Protein AF-A0A147BQL6-F1 (afdb_monomer_lite)

Secondary structure (DSSP, 8-state):
--------------------PPPPHHHHHHHHHHHHHHHHHHT-HHHHHHHHHHHHHHHHHHHTTS----GGGGG---

Structure (mmCIF, N/CA/C/O backbone):
data_AF-A0A147BQL6-F1
#
_entry.id   AF-A0A147BQL6-F1
#
loop_
_atom_site.group_PDB
_atom_site.id
_atom_site.type_symbol
_atom_site.label_atom_id
_atom_site.label_alt_id
_atom_site.label_comp_id
_atom_site.label_asym_id
_atom_site.label_entity_id
_atom_site.label_seq_id
_atom_site.pdbx_PDB_ins_code
_atom_site.Cartn_x
_atom_site.Cartn_y
_atom_site.Cartn_z
_atom_site.occupancy
_atom_site.B_iso_or_equiv
_atom_site.auth_seq_id
_atom_site.auth_comp_id
_atom_site.auth_asym_id
_atom_site.auth_atom_id
_atom_site.pdbx_PDB_model_num
ATOM 1 N N . ASP A 1 1 ? 44.852 16.585 41.202 1.00 44.56 1 ASP A N 1
ATOM 2 C CA . ASP A 1 1 ? 45.304 16.084 39.897 1.00 44.56 1 ASP A CA 1
ATOM 3 C C . ASP A 1 1 ? 44.982 14.601 39.815 1.00 44.56 1 ASP A C 1
ATOM 5 O O . ASP A 1 1 ? 45.659 13.806 40.454 1.00 44.56 1 ASP A O 1
ATOM 9 N N . VAL A 1 2 ? 43.877 14.235 39.158 1.00 45.22 2 VAL A N 1
ATOM 10 C CA . VAL A 1 2 ? 43.602 12.836 38.807 1.00 45.22 2 VAL A CA 1
ATOM 11 C C . VAL A 1 2 ? 43.692 12.762 37.290 1.00 45.22 2 VAL A C 1
ATOM 13 O O . VAL A 1 2 ? 42.899 13.358 36.565 1.00 45.22 2 VAL A O 1
ATOM 16 N N . ARG A 1 3 ? 44.764 12.129 36.824 1.00 54.09 3 ARG A N 1
ATOM 17 C CA . ARG A 1 3 ? 45.078 11.907 35.417 1.00 54.09 3 ARG A CA 1
ATOM 18 C C . ARG A 1 3 ? 44.947 10.413 35.177 1.00 54.09 3 ARG A C 1
ATOM 20 O O . ARG A 1 3 ? 45.637 9.640 35.834 1.00 54.09 3 ARG A O 1
ATOM 27 N N . GLY A 1 4 ? 44.084 10.021 34.249 1.00 45.72 4 GLY A N 1
ATOM 28 C CA . GLY A 1 4 ? 43.915 8.617 33.887 1.00 45.72 4 GLY A CA 1
ATOM 29 C C . GLY A 1 4 ? 42.784 8.396 32.898 1.00 45.72 4 GLY A C 1
ATOM 30 O O . GLY A 1 4 ? 41.741 7.881 33.267 1.00 45.72 4 GLY A O 1
ATOM 31 N N . ASN A 1 5 ? 43.009 8.831 31.660 1.00 54.28 5 ASN A N 1
ATOM 32 C CA . ASN A 1 5 ? 42.231 8.483 30.476 1.00 54.28 5 ASN A CA 1
ATOM 33 C C . ASN A 1 5 ? 42.257 6.954 30.286 1.00 54.28 5 ASN A C 1
ATOM 35 O O . ASN A 1 5 ? 43.339 6.414 30.058 1.00 54.28 5 ASN A O 1
ATOM 39 N N . SER A 1 6 ? 41.102 6.294 30.295 1.00 53.50 6 SER A N 1
ATOM 40 C CA . SER A 1 6 ? 40.933 4.980 29.670 1.00 53.50 6 SER A CA 1
ATOM 41 C C . SER A 1 6 ? 39.675 5.044 28.823 1.00 53.50 6 SER A C 1
ATOM 43 O O . SER A 1 6 ? 38.558 5.119 29.319 1.00 53.50 6 SER A O 1
ATOM 45 N N . GLN A 1 7 ? 39.925 5.153 27.528 1.00 57.25 7 GLN A N 1
ATOM 46 C CA . GLN A 1 7 ? 38.969 5.077 26.444 1.00 57.25 7 GLN A CA 1
ATOM 47 C C . GLN A 1 7 ? 38.472 3.629 26.417 1.00 57.25 7 GLN A C 1
ATOM 49 O O . GLN A 1 7 ? 39.132 2.775 25.828 1.00 57.25 7 GLN A O 1
ATOM 54 N N . ASP A 1 8 ? 37.389 3.341 27.143 1.00 56.84 8 ASP A N 1
ATOM 55 C CA . ASP A 1 8 ? 36.711 2.055 27.014 1.00 56.84 8 ASP A CA 1
ATOM 56 C C . ASP A 1 8 ? 36.161 1.978 25.597 1.00 56.84 8 ASP A C 1
ATOM 58 O O . ASP A 1 8 ? 35.474 2.885 25.119 1.00 56.84 8 ASP A O 1
ATOM 62 N N . GLY A 1 9 ? 36.629 0.943 24.905 1.00 52.41 9 GLY A N 1
ATOM 63 C CA . GLY A 1 9 ? 36.405 0.723 23.496 1.00 52.41 9 GLY A CA 1
ATOM 64 C C . GLY A 1 9 ? 34.923 0.775 23.189 1.00 52.41 9 GLY A C 1
ATOM 65 O O . GLY A 1 9 ? 34.116 0.102 23.826 1.00 52.41 9 GLY A O 1
ATOM 66 N N . ASP A 1 10 ? 34.606 1.579 22.186 1.00 53.44 10 ASP A N 1
ATOM 67 C CA . ASP A 1 10 ? 33.411 1.408 21.387 1.00 53.44 10 ASP A CA 1
ATOM 68 C C . ASP A 1 10 ? 33.527 0.044 20.693 1.00 53.44 10 ASP A C 1
ATOM 70 O O . ASP A 1 10 ? 33.984 -0.068 19.557 1.00 53.44 10 ASP A O 1
ATOM 74 N N . ASP A 1 11 ? 33.192 -1.011 21.436 1.00 57.22 11 ASP A N 1
ATOM 75 C CA . ASP A 1 11 ? 32.816 -2.320 20.912 1.00 57.22 11 ASP A CA 1
ATOM 76 C C . ASP A 1 11 ? 31.397 -2.176 20.352 1.00 57.22 11 ASP A C 1
ATOM 78 O O . ASP A 1 11 ? 30.435 -2.788 20.811 1.00 57.22 11 ASP A O 1
ATOM 82 N N . SER A 1 12 ? 31.252 -1.250 19.401 1.00 62.12 12 SER A N 1
ATOM 83 C CA . SER A 1 12 ? 30.142 -1.268 18.472 1.00 62.12 12 SER A CA 1
ATOM 84 C C . SER A 1 12 ? 30.365 -2.524 17.644 1.00 62.12 12 SER A C 1
ATOM 86 O O . SER A 1 12 ? 31.053 -2.487 16.617 1.00 62.12 12 SER A O 1
ATOM 88 N N . GLU A 1 13 ? 29.839 -3.656 18.128 1.00 63.69 13 GLU A N 1
ATOM 89 C CA . GLU A 1 13 ? 29.582 -4.806 17.271 1.00 63.69 13 GLU A CA 1
ATOM 90 C C . GLU A 1 13 ? 28.999 -4.257 15.965 1.00 63.69 13 GLU A C 1
ATOM 92 O O . GLU A 1 13 ? 28.181 -3.328 16.010 1.00 63.69 13 GLU A O 1
ATOM 97 N N . PRO A 1 14 ? 29.463 -4.726 14.795 1.00 58.59 14 PRO A N 1
ATOM 98 C CA . PRO A 1 14 ? 28.868 -4.285 13.551 1.00 58.59 14 PRO A CA 1
ATOM 99 C C . PRO A 1 14 ? 27.386 -4.611 13.668 1.00 58.59 14 PRO A C 1
ATOM 101 O O . PRO A 1 14 ? 27.063 -5.793 13.753 1.00 58.59 14 PRO A O 1
ATOM 104 N N . ASP A 1 15 ? 26.549 -3.564 13.736 1.00 62.56 15 ASP A N 1
ATOM 105 C CA . ASP A 1 15 ? 25.088 -3.642 13.723 1.00 62.56 15 ASP A CA 1
ATOM 106 C C . ASP A 1 15 ? 24.772 -4.752 12.733 1.00 62.56 15 ASP A C 1
ATOM 108 O O . ASP A 1 15 ? 25.119 -4.618 11.548 1.00 62.56 15 ASP A O 1
ATOM 112 N N . GLU A 1 16 ? 24.321 -5.905 13.246 1.00 62.34 16 GLU A N 1
ATOM 113 C CA . GLU A 1 16 ? 24.048 -7.067 12.416 1.00 62.34 16 GLU A CA 1
ATOM 114 C C . GLU A 1 16 ? 23.171 -6.509 11.313 1.00 62.34 16 GLU A C 1
ATOM 116 O O . GLU A 1 16 ? 22.107 -5.966 11.610 1.00 62.34 16 GLU A O 1
ATOM 121 N N . GLN A 1 17 ? 23.682 -6.478 10.076 1.00 62.88 17 GLN A N 1
ATOM 122 C CA . GLN A 1 17 ? 22.923 -5.931 8.964 1.00 62.88 17 GLN A CA 1
ATOM 123 C C . GLN A 1 17 ? 21.669 -6.775 8.932 1.00 62.88 17 GLN A C 1
ATOM 125 O O . GLN A 1 17 ? 21.747 -7.927 8.495 1.00 62.88 17 GLN A O 1
ATOM 130 N N . ASP A 1 18 ? 20.581 -6.223 9.478 1.00 63.81 18 ASP A N 1
ATOM 131 C CA . ASP A 1 18 ? 19.299 -6.884 9.572 1.00 63.81 18 ASP A CA 1
ATOM 132 C C . ASP A 1 18 ? 18.962 -7.201 8.134 1.00 63.81 18 ASP A C 1
ATOM 134 O O . ASP A 1 18 ? 18.635 -6.332 7.318 1.00 63.81 18 ASP A O 1
ATOM 138 N N . THR A 1 19 ? 19.232 -8.449 7.779 1.00 65.00 19 THR A N 1
ATOM 139 C CA . THR A 1 19 ? 19.148 -8.946 6.420 1.00 65.00 19 THR A CA 1
ATOM 140 C C . THR A 1 19 ? 17.686 -9.298 6.261 1.00 65.00 19 THR A C 1
ATOM 142 O O . THR A 1 19 ? 17.306 -10.449 6.095 1.00 65.00 19 THR A O 1
ATOM 145 N N . CYS A 1 20 ? 16.845 -8.276 6.423 1.00 75.50 20 CYS A N 1
ATOM 146 C CA . CYS A 1 20 ? 15.424 -8.384 6.250 1.00 75.50 20 CYS A CA 1
ATOM 147 C C . CYS A 1 20 ? 15.214 -8.651 4.766 1.00 75.50 20 CYS A C 1
ATOM 149 O O . CYS A 1 20 ? 15.501 -7.807 3.906 1.00 75.50 20 CYS A O 1
ATOM 151 N N . ASP A 1 21 ? 14.793 -9.878 4.474 1.00 85.81 21 ASP A N 1
ATOM 152 C CA . ASP A 1 21 ? 14.481 -10.297 3.123 1.00 85.81 21 ASP A CA 1
ATOM 153 C C . ASP A 1 21 ? 13.465 -9.328 2.511 1.00 85.81 21 ASP A C 1
ATOM 155 O O . ASP A 1 21 ? 12.481 -8.923 3.139 1.00 85.81 21 ASP A O 1
ATOM 159 N N . ALA A 1 22 ? 13.702 -8.939 1.257 1.00 87.44 22 ALA A N 1
ATOM 160 C CA . ALA A 1 22 ? 12.779 -8.060 0.557 1.00 87.44 22 ALA A CA 1
ATOM 161 C C . ALA A 1 22 ? 11.405 -8.750 0.430 1.00 87.44 22 ALA A C 1
ATOM 163 O O . ALA A 1 22 ? 11.341 -9.887 -0.051 1.00 87.44 22 ALA A O 1
ATOM 164 N N . PRO A 1 23 ? 10.300 -8.075 0.798 1.00 91.44 23 PRO A N 1
ATOM 165 C CA . PRO A 1 23 ? 8.980 -8.685 0.766 1.00 91.44 23 PRO A CA 1
ATOM 166 C C . PRO A 1 23 ? 8.564 -9.000 -0.671 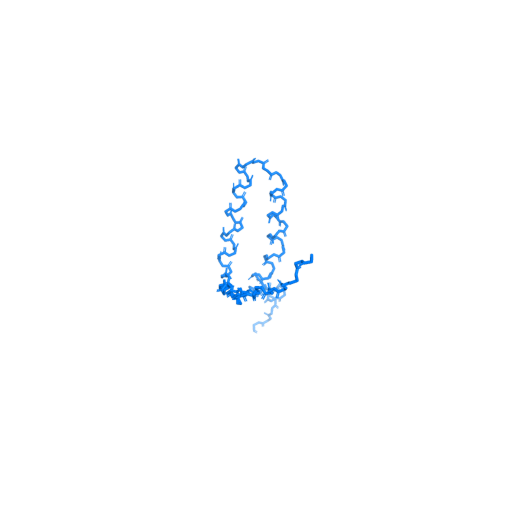1.00 91.44 23 PRO A C 1
ATOM 168 O O . PRO A 1 23 ? 8.844 -8.252 -1.616 1.00 91.44 23 PRO A O 1
ATOM 171 N N . SER A 1 24 ? 7.837 -10.097 -0.849 1.00 92.25 24 SER A N 1
ATOM 172 C CA . SER A 1 24 ? 7.212 -10.420 -2.125 1.00 92.25 24 SER A CA 1
ATOM 173 C C . SER A 1 24 ? 6.120 -9.408 -2.476 1.00 92.25 24 SER A C 1
ATOM 175 O O . SER A 1 24 ? 5.488 -8.792 -1.618 1.00 92.25 24 SER A O 1
ATOM 177 N N . ASN A 1 25 ? 5.813 -9.292 -3.770 1.00 92.25 25 ASN A N 1
ATOM 178 C CA . ASN A 1 25 ? 4.729 -8.435 -4.256 1.00 92.25 25 ASN A CA 1
ATOM 179 C C . ASN A 1 25 ? 3.390 -8.693 -3.547 1.00 92.25 25 ASN A C 1
ATOM 181 O O . ASN A 1 25 ? 2.615 -7.763 -3.342 1.00 92.25 25 ASN A O 1
ATOM 185 N N . ARG A 1 26 ? 3.107 -9.954 -3.200 1.00 91.94 26 ARG A N 1
ATOM 186 C CA . ARG A 1 26 ? 1.881 -10.324 -2.494 1.00 91.94 26 ARG A CA 1
ATOM 187 C C . ARG A 1 26 ? 1.902 -9.816 -1.058 1.00 91.94 26 ARG A C 1
ATOM 189 O O . ARG A 1 26 ? 0.927 -9.213 -0.637 1.00 91.94 26 ARG A O 1
ATOM 196 N N . GLU A 1 27 ? 3.008 -10.012 -0.347 1.00 94.56 27 GLU A N 1
ATOM 197 C CA . GLU A 1 27 ? 3.154 -9.549 1.038 1.00 94.56 27 GLU A CA 1
ATOM 198 C C . GLU A 1 27 ? 3.013 -8.033 1.144 1.00 94.56 27 GLU A C 1
ATOM 200 O O . GLU A 1 27 ? 2.379 -7.541 2.071 1.00 94.56 27 GLU A O 1
ATOM 205 N N . VAL A 1 28 ? 3.515 -7.285 0.158 1.00 93.44 28 VAL A N 1
ATOM 206 C CA . VAL A 1 28 ? 3.338 -5.829 0.124 1.00 93.44 28 VAL A CA 1
ATOM 207 C C . VAL A 1 28 ? 1.864 -5.437 -0.031 1.00 93.44 28 VAL A C 1
ATOM 209 O O . VAL A 1 28 ? 1.393 -4.541 0.666 1.00 93.44 28 VAL A O 1
ATOM 212 N N . VAL A 1 29 ? 1.118 -6.099 -0.920 1.00 93.88 29 VAL A N 1
ATOM 213 C CA . VAL A 1 29 ? -0.317 -5.817 -1.117 1.00 93.88 29 VAL A CA 1
ATOM 214 C C . VAL A 1 29 ? -1.133 -6.227 0.111 1.00 93.88 29 VAL A C 1
ATOM 216 O O . VAL A 1 29 ? -1.981 -5.456 0.557 1.00 93.88 29 VAL A O 1
ATOM 219 N N . ASP A 1 30 ? -0.841 -7.394 0.690 1.00 95.94 30 ASP A N 1
ATOM 220 C CA . ASP A 1 30 ? -1.502 -7.883 1.902 1.00 95.94 30 ASP A CA 1
ATOM 221 C C . ASP A 1 30 ? -1.235 -6.932 3.090 1.00 95.94 30 ASP A C 1
ATOM 223 O O . ASP A 1 30 ? -2.152 -6.603 3.843 1.00 95.94 30 ASP A O 1
ATOM 227 N N . ALA A 1 31 ? -0.013 -6.403 3.227 1.00 95.81 31 ALA A N 1
ATOM 228 C CA . ALA A 1 31 ? 0.322 -5.419 4.257 1.00 95.81 31 ALA A CA 1
ATOM 229 C C . ALA A 1 31 ? -0.442 -4.094 4.083 1.00 95.81 31 ALA A C 1
ATOM 231 O O . ALA A 1 31 ? -0.934 -3.535 5.064 1.00 95.81 31 ALA A O 1
ATOM 232 N N . ILE A 1 32 ? -0.585 -3.600 2.847 1.00 96.00 32 ILE A N 1
ATOM 233 C CA . ILE A 1 32 ? -1.369 -2.388 2.554 1.00 96.00 32 ILE A CA 1
ATOM 234 C C . ILE A 1 32 ? -2.847 -2.589 2.932 1.00 96.00 32 ILE A C 1
ATOM 236 O O . ILE A 1 32 ? -3.434 -1.702 3.551 1.00 96.00 32 ILE A O 1
ATOM 240 N N . ASP A 1 33 ? -3.437 -3.751 2.627 1.00 96.19 33 ASP A N 1
ATOM 241 C CA . ASP A 1 33 ? -4.822 -4.085 3.002 1.00 96.19 33 ASP A CA 1
ATOM 242 C C . ASP A 1 33 ? -5.010 -4.115 4.528 1.00 96.19 33 ASP A C 1
ATOM 244 O O . ASP A 1 33 ? -5.952 -3.513 5.053 1.00 96.19 33 ASP A O 1
ATOM 248 N N . VAL A 1 34 ? -4.084 -4.745 5.260 1.00 97.56 34 VAL A N 1
ATOM 249 C CA . VAL A 1 34 ? -4.114 -4.778 6.732 1.00 97.56 34 VAL A CA 1
ATOM 250 C C . VAL A 1 34 ? -4.025 -3.368 7.318 1.00 97.56 34 VAL A C 1
ATOM 252 O O . VAL A 1 34 ? -4.836 -3.017 8.178 1.00 97.56 34 VAL A O 1
ATOM 255 N N . LEU A 1 35 ? -3.096 -2.540 6.833 1.00 97.00 35 LEU A N 1
ATOM 256 C CA . LEU A 1 35 ? -2.949 -1.154 7.285 1.00 97.00 3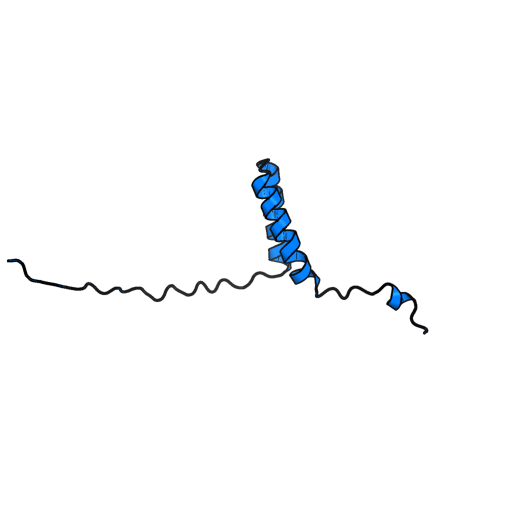5 LEU A CA 1
ATOM 257 C C . LEU A 1 35 ? -4.194 -0.317 6.971 1.00 97.00 35 LEU A C 1
ATOM 259 O O . LEU A 1 35 ? -4.648 0.444 7.824 1.00 97.00 35 LEU A O 1
ATOM 263 N N . GLY A 1 36 ? -4.787 -0.491 5.789 1.00 96.56 36 GLY A N 1
ATOM 264 C CA . GLY A 1 36 ? -6.019 0.194 5.403 1.00 96.56 36 GLY A CA 1
ATOM 265 C C . GLY A 1 36 ? -7.198 -0.166 6.310 1.00 96.56 36 GLY A C 1
ATOM 266 O O . GLY A 1 36 ? -7.916 0.720 6.780 1.00 96.56 36 GLY A O 1
ATOM 267 N N . ARG A 1 37 ? -7.376 -1.456 6.625 1.00 97.06 37 ARG A N 1
ATOM 268 C CA . ARG A 1 37 ? -8.410 -1.922 7.569 1.00 97.06 37 ARG A CA 1
ATOM 269 C C . ARG A 1 37 ? -8.168 -1.422 8.984 1.00 97.06 37 ARG A C 1
ATOM 271 O O . ARG A 1 37 ? -9.121 -1.031 9.660 1.00 97.06 37 ARG A O 1
ATOM 278 N N . PHE A 1 38 ? -6.915 -1.423 9.427 1.00 96.88 38 PHE A N 1
ATOM 279 C CA . PHE A 1 38 ? -6.541 -0.917 10.741 1.00 96.88 38 PHE A CA 1
ATOM 280 C C . PHE A 1 38 ? -6.853 0.579 10.863 1.00 96.88 38 PHE A C 1
ATOM 282 O O . PHE A 1 38 ? -7.599 0.967 11.759 1.00 96.88 38 PHE A O 1
ATOM 289 N N . ALA A 1 39 ? -6.392 1.398 9.912 1.00 96.50 39 ALA A N 1
ATOM 290 C CA . ALA A 1 39 ? -6.677 2.833 9.874 1.00 96.50 39 ALA A CA 1
ATOM 291 C C . ALA A 1 39 ? -8.188 3.118 9.826 1.00 96.50 39 ALA A C 1
ATOM 293 O O . ALA A 1 39 ? -8.688 3.952 10.578 1.00 96.50 39 ALA A O 1
ATOM 294 N N . SER A 1 40 ? -8.935 2.352 9.023 1.00 95.19 40 SER A N 1
ATOM 295 C CA . SER A 1 40 ? -10.400 2.464 8.943 1.00 95.19 40 SER A CA 1
ATOM 296 C C . SER A 1 40 ? -11.085 2.129 10.271 1.00 95.19 40 SER A C 1
ATOM 298 O O . SER A 1 40 ? -12.036 2.799 10.663 1.00 95.19 40 SER A O 1
ATOM 300 N N . THR A 1 41 ? -10.597 1.108 10.985 1.00 97.44 41 THR A N 1
ATOM 301 C CA . THR A 1 41 ? -11.120 0.726 12.308 1.00 97.44 41 THR A CA 1
ATOM 302 C C . THR A 1 41 ? -10.867 1.824 13.340 1.00 97.44 41 THR A C 1
ATOM 304 O O . THR A 1 41 ? -11.712 2.056 14.202 1.00 97.44 41 THR A O 1
ATOM 307 N N . GLN A 1 42 ? -9.735 2.523 13.233 1.00 96.62 42 GLN A N 1
ATOM 308 C CA . GLN A 1 42 ? -9.408 3.659 14.095 1.00 96.62 42 GLN A CA 1
ATOM 309 C C . GLN A 1 42 ? -10.086 4.972 13.675 1.00 96.62 42 GLN A C 1
ATOM 311 O O . GLN A 1 42 ? -10.000 5.942 14.421 1.00 96.62 42 GLN A O 1
ATOM 316 N N . GLN A 1 43 ? -10.766 5.009 12.518 1.00 95.50 43 GLN A N 1
ATOM 317 C CA . GLN A 1 43 ? -11.291 6.239 11.903 1.00 95.50 43 GLN A CA 1
ATOM 318 C C . GLN A 1 43 ? -10.211 7.324 11.742 1.00 95.50 43 GLN A C 1
ATOM 320 O O . GLN A 1 43 ? -10.479 8.515 11.869 1.00 95.50 43 GLN A O 1
ATOM 325 N N . ASP A 1 44 ? -8.975 6.895 11.485 1.00 97.00 44 ASP A N 1
ATOM 326 C CA . ASP A 1 44 ? -7.815 7.773 11.373 1.00 97.00 44 ASP A CA 1
ATOM 327 C C . ASP A 1 44 ? -7.644 8.221 9.914 1.00 97.00 44 ASP A C 1
ATOM 329 O O . ASP A 1 44 ? -7.125 7.483 9.069 1.00 97.00 44 ASP A O 1
ATOM 333 N N . GLU A 1 45 ? -8.130 9.428 9.612 1.00 95.19 45 GLU A N 1
ATOM 334 C CA . GLU A 1 45 ? -8.102 10.004 8.262 1.00 95.19 45 GLU A CA 1
ATOM 335 C C . GLU A 1 45 ? -6.669 10.231 7.751 1.00 95.19 45 GLU A C 1
ATOM 337 O O . GLU A 1 45 ? -6.389 9.975 6.576 1.00 95.19 45 GLU A O 1
ATOM 342 N N . ASP A 1 46 ? -5.744 10.630 8.629 1.00 97.00 46 ASP A N 1
ATOM 343 C CA . ASP A 1 46 ? -4.344 10.883 8.273 1.00 97.00 46 ASP A CA 1
ATOM 344 C C . ASP A 1 46 ? -3.621 9.571 7.935 1.00 97.00 46 ASP A C 1
ATOM 346 O O . ASP A 1 46 ? -2.890 9.474 6.936 1.00 97.00 46 ASP A O 1
ATOM 350 N N . ALA A 1 47 ? -3.867 8.519 8.722 1.00 94.12 47 ALA A N 1
ATOM 351 C CA . ALA A 1 47 ? -3.359 7.183 8.437 1.00 94.12 47 ALA A CA 1
ATOM 352 C C . ALA A 1 47 ? -3.956 6.628 7.136 1.00 94.12 47 ALA A C 1
ATOM 354 O O . ALA A 1 47 ? -3.216 6.098 6.303 1.00 94.12 47 ALA A O 1
ATOM 355 N N . MET A 1 48 ? -5.262 6.799 6.902 1.00 96.12 48 MET A N 1
ATOM 356 C CA . MET A 1 48 ? -5.906 6.395 5.646 1.00 96.12 48 MET A CA 1
ATOM 357 C C . MET A 1 48 ? -5.297 7.111 4.435 1.00 96.12 48 MET A C 1
ATOM 359 O O . MET A 1 48 ? -4.985 6.467 3.428 1.00 96.12 48 MET A O 1
ATOM 363 N N . GLN A 1 49 ? -5.072 8.425 4.528 1.00 97.00 49 GLN A N 1
ATOM 364 C CA . GLN A 1 49 ? -4.439 9.196 3.459 1.00 97.00 49 GLN A CA 1
ATOM 365 C C . GLN A 1 49 ? -3.002 8.725 3.200 1.00 97.00 49 GLN A C 1
ATOM 367 O O . GLN A 1 49 ? -2.576 8.620 2.045 1.00 97.00 49 GLN A O 1
ATOM 372 N N . THR A 1 50 ? -2.262 8.400 4.259 1.00 97.00 50 THR A N 1
ATOM 373 C CA . THR A 1 50 ? -0.894 7.882 4.157 1.00 97.00 50 THR A CA 1
ATOM 374 C C . THR A 1 50 ? -0.864 6.516 3.472 1.00 97.00 50 THR A C 1
ATOM 376 O O . THR A 1 50 ? -0.079 6.316 2.542 1.00 97.00 50 THR A O 1
ATOM 379 N N . VAL A 1 51 ? -1.760 5.600 3.854 1.00 96.62 51 VAL A N 1
ATOM 380 C CA . VAL A 1 51 ? -1.899 4.281 3.216 1.00 96.62 51 VAL A CA 1
ATOM 381 C C . VAL A 1 51 ? -2.247 4.429 1.734 1.00 96.62 51 VAL A C 1
ATOM 383 O O . VAL A 1 51 ? -1.599 3.805 0.894 1.00 96.62 51 VAL A O 1
ATOM 386 N N . TRP A 1 52 ? -3.181 5.319 1.387 1.00 95.81 52 TRP A N 1
ATOM 387 C CA . TRP A 1 52 ? -3.545 5.589 -0.006 1.00 95.81 52 TRP A CA 1
ATOM 388 C C . TRP A 1 52 ? -2.372 6.140 -0.834 1.00 95.81 52 TRP A C 1
ATOM 390 O O . TRP A 1 52 ? -2.148 5.732 -1.977 1.00 95.81 52 TRP A O 1
ATOM 400 N N . LEU A 1 53 ? -1.578 7.054 -0.266 1.00 97.06 53 LEU A N 1
ATOM 401 C CA . LEU A 1 53 ? -0.379 7.580 -0.924 1.00 97.06 53 LEU A CA 1
ATOM 402 C C . LEU A 1 53 ? 0.673 6.489 -1.153 1.00 97.06 53 LEU A C 1
ATOM 404 O O . LEU A 1 53 ? 1.295 6.462 -2.221 1.00 97.06 53 LEU A O 1
ATOM 408 N N . CYS A 1 54 ? 0.866 5.600 -0.177 1.00 95.38 54 CYS A N 1
ATOM 409 C CA . CYS A 1 54 ? 1.749 4.443 -0.296 1.00 95.38 54 CYS A CA 1
ATOM 410 C C . CYS A 1 54 ? 1.275 3.498 -1.404 1.00 95.38 54 CYS A C 1
ATOM 412 O O . CYS A 1 54 ? 2.051 3.184 -2.308 1.00 95.38 54 CYS A O 1
ATOM 414 N N . GLU A 1 55 ? -0.006 3.130 -1.405 1.00 94.19 55 GLU A N 1
ATOM 415 C CA . GLU A 1 55 ? -0.615 2.290 -2.438 1.00 94.19 55 GLU A CA 1
ATOM 416 C C . GLU A 1 55 ? -0.402 2.885 -3.837 1.00 94.19 55 GLU A C 1
ATOM 418 O O . GLU A 1 55 ? 0.115 2.217 -4.735 1.00 94.19 55 GLU A O 1
ATOM 423 N N . ARG A 1 56 ? -0.687 4.181 -4.014 1.00 94.31 56 ARG A N 1
ATOM 424 C CA . ARG A 1 56 ? -0.535 4.872 -5.303 1.00 94.31 56 ARG A CA 1
ATOM 425 C C . ARG A 1 56 ? 0.900 4.854 -5.837 1.00 94.31 56 ARG A C 1
ATOM 427 O O . ARG A 1 56 ? 1.098 4.874 -7.051 1.00 94.31 56 ARG A O 1
ATOM 434 N N . ARG A 1 57 ? 1.904 4.849 -4.954 1.00 93.25 57 ARG A N 1
ATOM 435 C CA . ARG A 1 57 ? 3.328 4.786 -5.331 1.00 93.25 57 ARG A CA 1
ATOM 436 C C . ARG A 1 57 ? 3.782 3.365 -5.641 1.00 93.25 57 ARG A C 1
ATOM 438 O O . ARG A 1 57 ? 4.565 3.166 -6.566 1.00 93.25 57 ARG A O 1
ATOM 445 N N . VAL A 1 58 ? 3.299 2.395 -4.874 1.00 91.50 58 VAL A N 1
ATOM 446 C CA . VAL A 1 58 ? 3.765 1.007 -4.918 1.00 91.50 58 VAL A CA 1
ATOM 447 C C . VAL A 1 58 ? 3.075 0.205 -6.023 1.00 91.50 58 VAL A C 1
ATOM 449 O O . VAL A 1 58 ? 3.729 -0.586 -6.705 1.00 91.50 58 VAL A O 1
ATOM 452 N N . MET A 1 59 ? 1.782 0.440 -6.268 1.00 90.56 59 MET A N 1
ATOM 453 C CA . MET A 1 59 ? 1.002 -0.316 -7.255 1.00 90.56 59 MET A CA 1
ATOM 454 C C . MET A 1 59 ? 1.614 -0.309 -8.665 1.00 90.56 59 MET A C 1
ATOM 456 O O . MET A 1 59 ? 1.727 -1.388 -9.243 1.00 90.56 59 MET A O 1
ATOM 460 N N . PRO A 1 60 ? 2.093 0.818 -9.231 1.00 88.44 60 PRO A N 1
ATOM 461 C CA . PRO A 1 60 ? 2.756 0.806 -10.537 1.00 88.44 60 PRO A CA 1
ATOM 462 C C . PRO A 1 60 ? 4.031 -0.043 -10.566 1.00 88.44 60 PRO A C 1
ATOM 464 O O . PRO A 1 60 ? 4.321 -0.677 -11.576 1.00 88.44 60 PRO A O 1
ATOM 467 N N . ILE A 1 61 ? 4.781 -0.090 -9.463 1.00 88.88 61 ILE A N 1
ATOM 468 C CA . ILE A 1 61 ? 6.026 -0.860 -9.356 1.00 88.88 61 ILE A CA 1
ATOM 469 C C . ILE A 1 61 ? 5.700 -2.357 -9.356 1.00 88.88 61 ILE A C 1
ATOM 471 O O . ILE A 1 61 ? 6.295 -3.117 -10.121 1.00 88.88 61 ILE A O 1
ATOM 475 N N . ILE A 1 62 ? 4.694 -2.765 -8.577 1.00 86.88 62 ILE A N 1
ATOM 476 C CA . ILE A 1 62 ? 4.251 -4.161 -8.465 1.00 86.88 62 ILE A CA 1
ATOM 477 C C . ILE A 1 62 ? 3.526 -4.637 -9.735 1.00 86.88 62 ILE A C 1
ATOM 479 O O . ILE A 1 62 ? 3.775 -5.746 -10.215 1.00 86.88 62 ILE A O 1
ATOM 483 N N . MET A 1 63 ? 2.652 -3.801 -10.304 1.00 76.56 63 MET A N 1
ATOM 484 C CA . MET A 1 63 ? 1.818 -4.135 -11.464 1.00 76.56 63 MET A CA 1
ATOM 485 C C . MET A 1 63 ? 2.490 -3.900 -12.820 1.00 76.56 63 MET A C 1
ATOM 487 O O . MET A 1 63 ? 1.962 -4.363 -13.828 1.00 76.56 63 MET A O 1
ATOM 491 N N . SER A 1 64 ? 3.666 -3.266 -12.878 1.00 62.84 64 SER A N 1
ATOM 492 C CA . SER A 1 64 ? 4.444 -3.082 -14.121 1.00 62.84 64 SER A CA 1
ATOM 493 C C . SER A 1 64 ? 4.753 -4.387 -14.873 1.00 62.84 64 SER A C 1
ATOM 495 O O . SER A 1 64 ? 5.053 -4.358 -16.065 1.00 62.84 64 SER A O 1
ATOM 497 N N . ARG A 1 65 ? 4.643 -5.545 -14.207 1.00 58.16 65 ARG A N 1
ATOM 498 C CA . ARG A 1 65 ? 4.805 -6.873 -14.822 1.00 58.16 65 ARG A CA 1
ATOM 499 C C . ARG A 1 65 ? 3.562 -7.376 -15.563 1.00 58.16 65 ARG A C 1
ATOM 501 O O . ARG A 1 65 ? 3.643 -8.389 -16.254 1.00 58.16 65 ARG A O 1
ATOM 508 N N . VAL A 1 66 ? 2.424 -6.693 -15.454 1.00 58.78 66 VAL A N 1
ATOM 509 C CA . VAL A 1 66 ? 1.227 -6.997 -16.240 1.00 58.78 66 VAL A CA 1
ATOM 510 C C . VAL A 1 66 ? 1.324 -6.198 -17.534 1.00 58.78 66 VAL A C 1
ATOM 512 O O . VAL A 1 66 ? 1.086 -4.993 -17.543 1.00 58.78 66 VAL A O 1
ATOM 515 N N . VAL A 1 67 ? 1.710 -6.853 -18.635 1.00 62.84 67 VAL A N 1
ATOM 516 C CA . VAL A 1 67 ? 1.697 -6.230 -19.967 1.00 62.84 67 VAL A CA 1
ATOM 517 C C . VAL A 1 67 ? 0.273 -5.759 -20.243 1.00 62.84 67 VAL A C 1
ATOM 519 O O . VAL A 1 67 ? -0.616 -6.560 -20.538 1.00 62.84 67 VAL A O 1
ATOM 522 N N . GLN A 1 68 ? 0.038 -4.456 -20.119 1.00 64.75 68 GLN A N 1
ATOM 523 C CA . GLN A 1 68 ? -1.224 -3.868 -20.530 1.00 64.75 68 GLN A CA 1
ATOM 524 C C . GLN A 1 68 ? -1.300 -3.980 -22.051 1.00 64.75 68 GLN A C 1
ATOM 526 O O . GLN A 1 68 ? -0.572 -3.289 -22.766 1.00 64.75 68 GLN 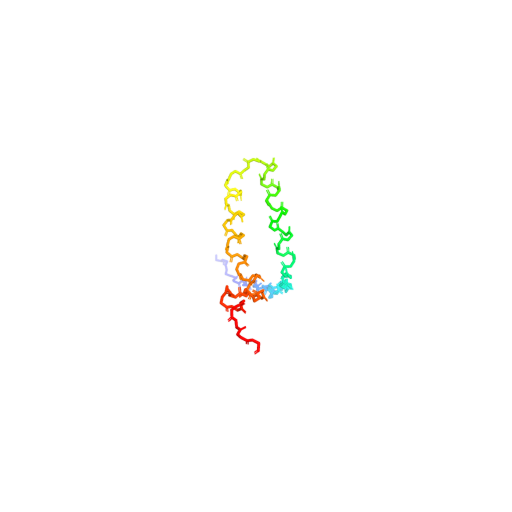A O 1
ATOM 531 N N . LYS A 1 69 ? -2.168 -4.871 -22.546 1.00 70.88 69 LYS A N 1
ATOM 532 C CA . LYS A 1 69 ? -2.524 -4.900 -23.967 1.00 70.88 69 LYS A CA 1
ATOM 533 C C . LYS A 1 69 ? -3.049 -3.526 -24.345 1.00 70.88 69 LYS A C 1
ATOM 535 O O . LYS A 1 69 ? -4.017 -3.040 -23.755 1.00 70.88 69 LYS A O 1
ATOM 540 N N . LYS A 1 70 ? -2.411 -2.899 -25.325 1.00 78.69 70 LYS A N 1
ATOM 541 C CA . LYS A 1 70 ? -2.898 -1.637 -25.866 1.00 78.69 70 LYS A CA 1
ATOM 542 C C . LYS A 1 70 ? -4.201 -1.918 -26.600 1.00 78.69 70 LYS A C 1
ATOM 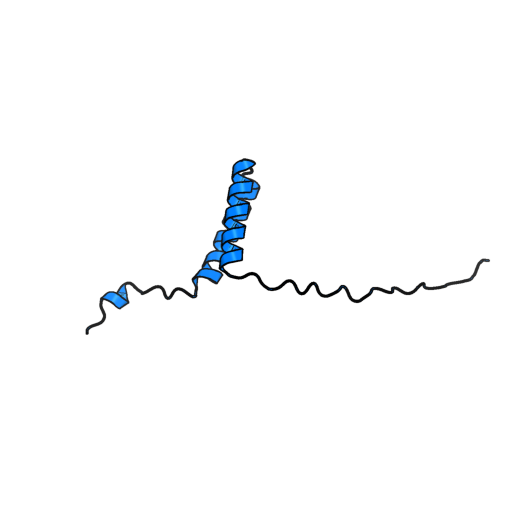544 O O . LYS A 1 70 ? -4.372 -2.974 -27.203 1.00 78.69 70 LYS A O 1
ATOM 549 N N . VAL A 1 71 ? -5.110 -0.947 -26.613 1.00 74.31 71 VAL A N 1
ATOM 550 C CA . VAL A 1 71 ? -6.352 -1.044 -27.402 1.00 74.31 71 VAL A CA 1
ATOM 551 C C . VAL A 1 71 ? -6.040 -1.334 -28.880 1.00 74.31 71 VAL A C 1
ATOM 553 O O . VAL A 1 71 ? -6.764 -2.072 -29.536 1.00 74.31 71 VAL A O 1
ATOM 556 N N . THR A 1 72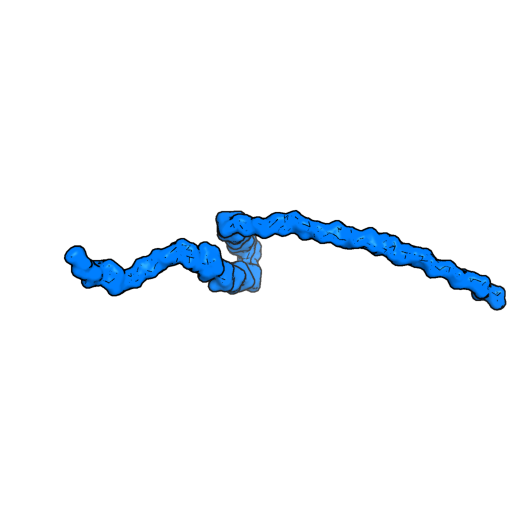 ? -4.905 -0.843 -29.381 1.00 79.81 72 THR A N 1
ATOM 557 C CA . THR A 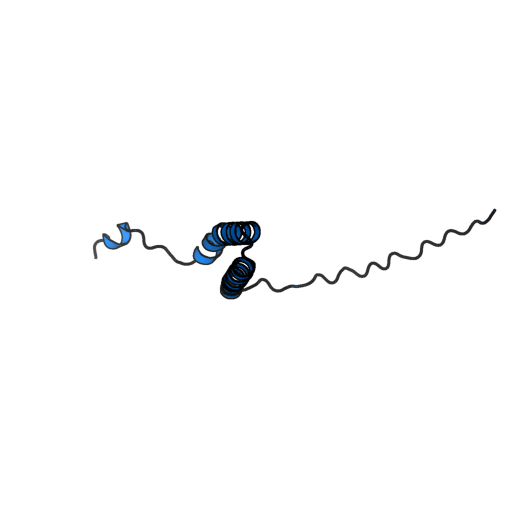1 72 ? -4.397 -1.107 -30.736 1.00 79.81 72 THR A CA 1
ATOM 558 C C . THR A 1 72 ? -4.037 -2.568 -31.001 1.00 79.81 72 THR A C 1
ATOM 560 O O . THR A 1 72 ? -4.051 -2.987 -32.155 1.00 79.81 72 THR A O 1
ATOM 563 N N . ASP A 1 73 ? -3.754 -3.359 -29.965 1.00 79.50 73 ASP A N 1
ATOM 564 C CA . ASP A 1 73 ? -3.386 -4.772 -30.108 1.00 79.50 73 ASP A CA 1
ATOM 565 C C . ASP A 1 73 ? -4.591 -5.623 -30.546 1.00 79.50 73 ASP A C 1
ATOM 567 O O . ASP A 1 73 ? -4.417 -6.683 -31.139 1.00 79.50 73 ASP A O 1
ATOM 571 N N . TYR A 1 74 ? -5.820 -5.142 -30.318 1.00 75.00 74 TYR A N 1
ATOM 572 C CA . TYR A 1 74 ? -7.049 -5.778 -30.809 1.00 75.00 74 TYR A CA 1
ATOM 573 C C . TYR A 1 74 ? -7.268 -5.594 -32.314 1.00 75.00 74 TYR A C 1
ATOM 575 O O . TYR A 1 74 ? -8.064 -6.319 -32.906 1.00 75.00 74 TYR A O 1
ATOM 583 N N . PHE A 1 75 ? -6.578 -4.632 -32.931 1.00 84.06 75 PHE A N 1
ATOM 584 C CA . PHE A 1 75 ? -6.752 -4.277 -34.339 1.00 84.06 75 PHE A CA 1
ATOM 585 C C . PHE A 1 75 ? -5.633 -4.816 -35.239 1.00 84.06 75 PHE A C 1
ATOM 587 O O . PHE A 1 75 ? -5.566 -4.445 -36.410 1.00 84.06 75 PHE A O 1
ATOM 594 N N . GLN A 1 76 ? -4.746 -5.677 -34.725 1.00 76.06 76 GLN A N 1
ATOM 595 C CA . GLN A 1 76 ? -3.705 -6.279 -35.556 1.00 76.06 76 GLN A CA 1
ATOM 596 C C . GLN A 1 76 ? -4.316 -7.291 -36.550 1.00 76.06 76 GLN A C 1
ATOM 598 O O . GLN A 1 76 ? -5.065 -8.177 -36.122 1.00 76.06 76 GLN A O 1
ATOM 603 N N . PRO A 1 77 ? -4.035 -7.172 -37.866 1.00 71.50 77 PRO A N 1
ATOM 604 C CA . PRO A 1 77 ? -4.477 -8.146 -38.863 1.00 71.50 77 PRO A CA 1
ATOM 605 C C . PRO A 1 77 ? -3.881 -9.529 -38.570 1.00 71.50 77 PRO A C 1
ATOM 607 O O . PRO A 1 77 ? -2.712 -9.619 -38.195 1.00 71.50 77 PRO A O 1
ATOM 610 N N . LYS A 1 78 ? -4.696 -10.579 -38.726 1.00 67.62 78 LYS A N 1
ATOM 611 C CA . LYS A 1 78 ? -4.282 -11.986 -38.583 1.00 67.62 78 LYS A CA 1
ATOM 612 C C . LYS A 1 78 ? -3.260 -12.404 -39.632 1.00 67.62 78 LYS A C 1
ATOM 614 O O . LYS A 1 78 ? -3.424 -11.980 -40.797 1.00 67.62 78 LYS A O 1
#

Organism: Ixodes ricinus (NCBI:txid34613)

pLDDT: mean 80.15, std 16.91, range [44.56, 97.56]

Radius of gyration: 25.09 Å; chains: 1; bounding box: 57×28×79 Å

Sequence (78 aa):
DVRGNSQDGDDSEPDEQDTCDAPSNREVVDAIDVLGRFASTQQDEDAMQTVWLCERRVMPIIMSRVVQKKVTDYFQPK

Foldseek 3Di:
DDDDDDDPDPPPPPPPPPPPDDDDLVVVVVVLVVQCVVCVVVVPPVSNVVSVVVCVVCVCVSCVPPPDDDPCNVVDDD